Protein AF-A0A950E5L9-F1 (afdb_monomer_lite)

Secondary structure (DSSP, 8-state):
-----------------------TTT-HHHHHHTSTTSEEEHHHHHHHHHHHHHHHHTTTSSEEEHHHHHHHH-GGGHHHHHHH-SS-SSEEEHHHHHH-HHHHHHHTTTHHHH-SS-SSEEEHHHHHHHHHHHHHT--

Radius of gyration: 22.27 Å; chains: 1; bounding box: 43×76×47 Å

pLDDT: mean 79.48, std 17.27, range [36.0, 95.62]

Foldseek 3Di:
DDDDDDDDDPPPPPPPPVPVQDPCLAAVLSVLVPDPVQKAFLLRQLLSLLSSVQCQLCVNVQWHAVVSVCVPPNPPCVVVVVVLPPVVPRTHGSVSLSPDVVNSCVSSVCVCVLPVVPPRIHHNVSSVVVVVVVVVPPD

Sequence (139 aa):
MKQTIALVLFAVLTAGCATQSANPDTNLVARVEQSKDGRISKQEYTTWNVARMFKLYSGGKGYVTIEDWRRLEGPSRDALYRHLDVNHDGKVTLAEAEANPRVRALLGGNFNDIDTNHDGWIDRQEATAYLAKRQAYTP

Structure (mmCIF, N/CA/C/O backbone):
data_AF-A0A950E5L9-F1
#
_entry.id   AF-A0A950E5L9-F1
#
loop_
_atom_site.group_PDB
_atom_site.id
_atom_site.type_symbol
_atom_site.label_atom_id
_atom_site.label_alt_id
_atom_site.label_comp_id
_atom_site.label_asym_id
_atom_site.label_entity_id
_atom_site.label_seq_id
_atom_site.pdbx_PDB_ins_code
_atom_site.Cartn_x
_atom_site.Cartn_y
_atom_site.Cartn_z
_atom_site.occupancy
_atom_site.B_iso_or_equiv
_atom_site.auth_seq_id
_atom_site.auth_comp_id
_atom_site.auth_asym_id
_atom_site.auth_atom_id
_atom_site.pdbx_PDB_model_num
ATOM 1 N N . MET A 1 1 ? -24.883 64.632 22.263 1.00 36.00 1 MET A N 1
ATOM 2 C CA . MET A 1 1 ? -25.745 63.558 22.812 1.00 36.00 1 MET A CA 1
ATOM 3 C C . MET A 1 1 ? -25.149 62.245 22.313 1.00 36.00 1 MET A C 1
ATOM 5 O O . MET A 1 1 ? -25.004 62.124 21.110 1.00 36.00 1 MET A O 1
ATOM 9 N N . LYS A 1 2 ? -24.414 61.508 23.168 1.00 37.47 2 LYS A N 1
ATOM 10 C CA . LYS A 1 2 ? -24.794 60.175 23.709 1.00 37.47 2 LYS A CA 1
ATOM 11 C C . LYS A 1 2 ? -25.180 59.213 22.559 1.00 37.47 2 LYS A C 1
ATOM 13 O O . LYS A 1 2 ? -26.124 59.522 21.854 1.00 37.47 2 LYS A O 1
ATOM 18 N N . GLN A 1 3 ? -24.512 58.080 22.318 1.00 41.38 3 GLN A N 1
ATOM 19 C CA . GLN A 1 3 ? -24.404 56.951 23.250 1.00 41.38 3 GLN A CA 1
ATOM 20 C C . GLN A 1 3 ? -23.191 56.026 23.000 1.00 41.38 3 GLN A C 1
ATOM 22 O O . GLN A 1 3 ? -22.788 55.767 21.872 1.00 41.38 3 GLN A O 1
ATOM 27 N N . THR A 1 4 ? -22.674 55.505 24.109 1.00 42.91 4 THR A N 1
ATOM 28 C CA . THR A 1 4 ? -21.806 54.333 24.305 1.00 42.91 4 THR A CA 1
ATOM 29 C C . THR A 1 4 ? -22.575 53.008 24.169 1.00 42.91 4 THR A C 1
ATOM 31 O O . THR A 1 4 ? -23.631 52.891 24.784 1.00 42.91 4 THR A O 1
ATOM 34 N N . ILE A 1 5 ? -22.007 51.996 23.492 1.00 48.22 5 ILE A N 1
ATOM 35 C CA . ILE A 1 5 ? -22.340 50.548 23.582 1.00 48.22 5 ILE A CA 1
ATOM 36 C C . ILE A 1 5 ? -21.002 49.803 23.337 1.00 48.22 5 ILE A C 1
ATOM 38 O O . ILE A 1 5 ? -20.408 49.998 22.284 1.00 48.22 5 ILE A O 1
ATOM 42 N N . ALA A 1 6 ? -20.287 49.219 24.308 1.00 37.81 6 ALA A N 1
ATOM 43 C CA . ALA A 1 6 ? -20.524 48.031 25.149 1.00 37.81 6 ALA A CA 1
ATOM 44 C C . ALA A 1 6 ? -20.455 46.672 24.402 1.00 37.81 6 ALA A C 1
ATOM 46 O O . ALA A 1 6 ? -21.377 46.314 23.686 1.00 37.81 6 ALA A O 1
ATOM 47 N N . LEU A 1 7 ? -19.347 45.945 24.646 1.00 39.94 7 LEU A N 1
ATOM 48 C CA . LEU A 1 7 ? -19.159 44.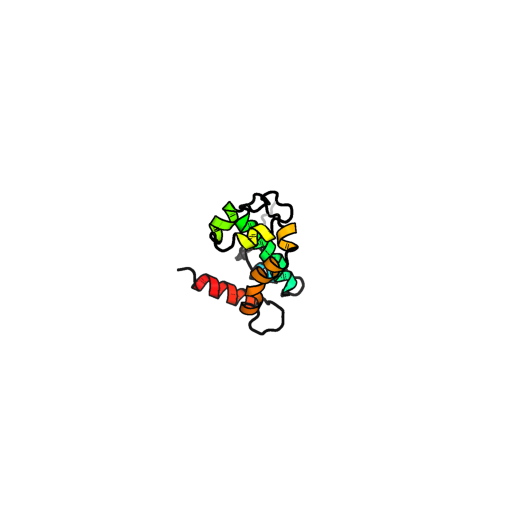479 24.717 1.00 39.94 7 LEU A CA 1
ATOM 49 C C . LEU A 1 7 ? -19.922 43.558 23.745 1.00 39.94 7 LEU A C 1
ATOM 51 O O . LEU A 1 7 ? -21.119 43.388 23.909 1.00 39.94 7 LEU A O 1
ATOM 55 N N . VAL A 1 8 ? -19.179 42.756 22.963 1.00 41.44 8 VAL A N 1
ATOM 56 C CA . VAL A 1 8 ? -19.194 41.279 23.100 1.00 41.44 8 VAL A CA 1
ATOM 57 C C . VAL A 1 8 ? -17.798 40.728 22.775 1.00 41.44 8 VAL A C 1
ATOM 59 O O . VAL A 1 8 ? -17.341 40.759 21.635 1.00 41.44 8 VAL A O 1
ATOM 62 N N . LEU A 1 9 ? -17.125 40.204 23.801 1.00 41.50 9 LEU A N 1
ATOM 63 C CA . LEU A 1 9 ? -16.044 39.229 23.669 1.00 41.50 9 LEU A CA 1
ATOM 64 C C . LEU A 1 9 ? -16.612 37.981 22.987 1.00 41.50 9 LEU A C 1
ATOM 66 O O . LEU A 1 9 ? -17.361 37.234 23.614 1.00 41.50 9 LEU A O 1
ATOM 70 N N . PHE A 1 10 ? -16.250 37.721 21.732 1.00 42.84 10 PHE A N 1
ATOM 71 C CA . PHE A 1 10 ? -16.488 36.407 21.139 1.00 42.84 10 PHE A CA 1
ATOM 72 C C . PHE A 1 10 ? -15.309 35.495 21.489 1.00 42.84 10 PHE A C 1
ATOM 74 O O . PHE A 1 10 ? -14.408 35.246 20.692 1.00 42.84 10 PHE A O 1
ATOM 81 N N . ALA A 1 11 ? -15.298 35.035 22.740 1.00 50.97 11 ALA A N 1
ATOM 82 C CA . ALA A 1 11 ? -14.509 33.883 23.138 1.00 50.97 11 ALA A CA 1
ATOM 83 C C . ALA A 1 11 ? -15.211 32.628 22.607 1.00 50.97 11 ALA A C 1
ATOM 85 O O . ALA A 1 11 ? -16.006 32.006 23.306 1.00 50.97 11 ALA A O 1
ATOM 86 N N . VAL A 1 12 ? -14.919 32.250 21.363 1.00 49.00 12 VAL A N 1
ATOM 87 C CA . VAL A 1 12 ? -15.134 30.869 20.924 1.00 49.00 12 VAL A CA 1
ATOM 88 C C . VAL A 1 12 ? -13.809 30.143 21.063 1.00 49.00 12 VAL A C 1
ATOM 90 O O . VAL A 1 12 ? -12.993 30.068 20.149 1.00 49.00 12 VAL A O 1
ATOM 93 N N . LEU A 1 13 ? -13.610 29.608 22.270 1.00 51.44 13 LEU A N 1
ATOM 94 C CA . LEU A 1 13 ? -12.819 28.404 22.473 1.00 51.44 13 LEU A CA 1
ATOM 95 C C . LEU A 1 13 ? -13.520 27.264 21.728 1.00 51.44 13 LEU A C 1
ATOM 97 O O . LEU A 1 13 ? -14.254 26.474 22.310 1.00 51.44 13 LEU A O 1
ATOM 101 N N . THR A 1 14 ? -13.271 27.144 20.432 1.00 51.25 14 THR A N 1
ATOM 102 C CA . THR A 1 14 ? -13.161 25.804 19.877 1.00 51.25 14 THR A CA 1
ATOM 103 C C . THR A 1 14 ? -11.692 25.469 19.957 1.00 51.25 14 THR A C 1
ATOM 105 O O . THR A 1 14 ? -10.900 25.875 19.106 1.00 51.25 14 THR A O 1
ATOM 108 N N . ALA A 1 15 ? -11.333 24.707 20.991 1.00 49.69 15 ALA A N 1
ATOM 109 C CA . ALA A 1 15 ? -10.287 23.714 20.850 1.00 49.69 15 ALA A CA 1
ATOM 110 C C . ALA A 1 15 ? -10.729 22.783 19.712 1.00 49.69 15 ALA A C 1
ATOM 112 O O . ALA A 1 15 ? -11.260 21.697 19.926 1.00 49.69 15 ALA A O 1
ATOM 113 N N . GLY A 1 16 ? -10.559 23.252 18.476 1.00 40.34 16 GLY A N 1
ATOM 114 C CA . GLY A 1 16 ? -10.366 22.366 17.364 1.00 40.34 16 GLY A CA 1
ATOM 115 C C . GLY A 1 16 ? -9.089 21.635 17.719 1.00 40.34 16 GLY A C 1
ATOM 116 O O . GLY A 1 16 ? -7.996 22.119 17.440 1.00 40.34 16 GLY A O 1
ATOM 117 N N . CYS A 1 17 ? -9.221 20.464 18.343 1.00 37.38 17 CYS A N 1
ATOM 118 C CA . CYS A 1 17 ? -8.398 19.364 17.891 1.00 37.38 17 CYS A CA 1
ATOM 119 C C . CYS A 1 17 ? -8.621 19.352 16.384 1.00 37.38 17 CYS A C 1
ATOM 121 O O . CYS A 1 17 ? -9.616 18.822 15.897 1.00 37.38 17 CYS A O 1
ATOM 123 N N . ALA A 1 18 ? -7.755 20.057 15.656 1.00 44.50 18 ALA A N 1
ATOM 124 C CA . ALA A 1 18 ? -7.506 19.747 14.280 1.00 44.50 18 ALA A CA 1
ATOM 125 C C . ALA A 1 18 ? -7.073 18.290 14.361 1.00 44.50 18 ALA A C 1
ATOM 127 O O . ALA A 1 18 ? -5.929 17.996 14.707 1.00 44.50 18 ALA A O 1
ATOM 128 N N . THR A 1 19 ? -8.036 17.382 14.187 1.00 49.22 19 THR A N 1
ATOM 129 C CA . THR A 1 19 ? -7.794 16.022 13.744 1.00 49.22 19 THR A CA 1
ATOM 130 C C . THR A 1 19 ? -6.905 16.229 12.550 1.00 49.22 19 THR A C 1
ATOM 132 O O . THR A 1 19 ? -7.352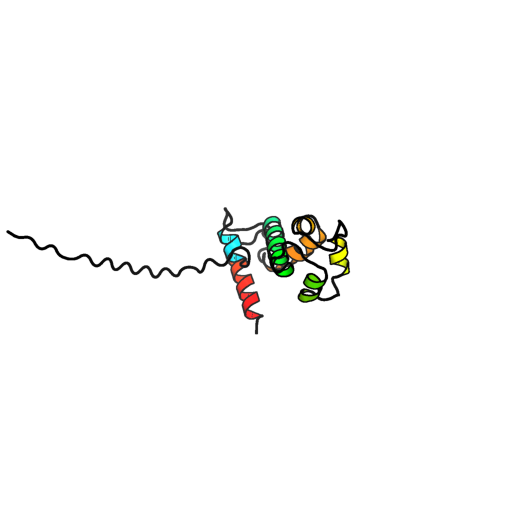 16.683 11.496 1.00 49.22 19 THR A O 1
ATOM 135 N N . GLN A 1 20 ? -5.608 16.094 12.808 1.00 43.59 20 GLN A N 1
ATOM 136 C CA . GLN A 1 20 ? -4.562 16.273 11.838 1.00 43.59 20 GLN A CA 1
ATOM 137 C C . GLN A 1 20 ? -4.997 15.382 10.697 1.00 43.59 20 GLN A C 1
ATOM 139 O O . GLN A 1 20 ? -5.103 14.175 10.903 1.00 43.59 20 GLN A O 1
ATOM 144 N N . SER A 1 21 ? -5.419 15.997 9.588 1.00 43.41 21 SER A N 1
ATOM 145 C CA . SER A 1 21 ? -5.958 15.281 8.442 1.00 43.41 21 SER A CA 1
ATOM 146 C C . SER A 1 21 ? -4.838 14.369 7.986 1.00 43.41 21 SER A C 1
ATOM 148 O O . SER A 1 21 ? -3.882 14.800 7.338 1.00 43.41 21 SER A O 1
ATOM 150 N N . ALA A 1 22 ? -4.858 13.141 8.494 1.00 58.59 22 ALA A N 1
ATOM 151 C CA . ALA A 1 22 ? -3.834 12.179 8.205 1.00 58.59 22 ALA A CA 1
ATOM 152 C C . ALA A 1 22 ? -3.996 11.921 6.720 1.00 58.59 22 ALA A C 1
ATOM 154 O O . ALA A 1 22 ? -5.102 11.634 6.265 1.00 58.59 22 ALA A O 1
ATOM 155 N N . ASN A 1 23 ? -2.921 12.124 5.960 1.00 65.38 23 ASN A N 1
ATOM 156 C CA . ASN A 1 23 ? -2.996 12.008 4.516 1.00 65.38 23 ASN A CA 1
ATOM 157 C C . ASN A 1 23 ? -3.612 10.633 4.184 1.00 65.38 23 ASN A C 1
ATOM 159 O O . ASN A 1 23 ? -3.040 9.612 4.586 1.00 65.38 23 ASN A O 1
ATOM 163 N N . PRO A 1 24 ? -4.775 10.578 3.507 1.00 61.88 24 PRO A N 1
ATOM 164 C CA . PRO A 1 24 ? -5.427 9.311 3.185 1.00 61.88 24 PRO A CA 1
ATOM 165 C C . PRO A 1 24 ? -4.529 8.417 2.333 1.00 61.88 24 PRO A C 1
ATOM 167 O O . PRO A 1 24 ? -4.688 7.202 2.353 1.00 61.88 24 PRO A O 1
ATOM 170 N N . ASP A 1 25 ? -3.540 8.989 1.640 1.00 67.94 25 ASP A N 1
ATOM 171 C CA . ASP A 1 25 ? -2.529 8.242 0.895 1.00 67.94 25 ASP A CA 1
ATOM 172 C C . ASP A 1 25 ? -1.626 7.399 1.802 1.00 67.94 25 ASP A C 1
ATOM 174 O O . ASP A 1 25 ? -0.980 6.473 1.322 1.00 67.94 25 ASP A O 1
ATOM 178 N N . THR A 1 26 ? -1.516 7.715 3.096 1.00 71.31 26 THR A N 1
ATOM 179 C CA . THR A 1 26 ? -0.582 7.045 4.013 1.00 71.31 26 THR A CA 1
ATOM 180 C C . THR A 1 26 ? -1.260 6.373 5.201 1.00 71.31 26 THR A C 1
ATOM 182 O O . THR A 1 26 ? -0.676 5.430 5.745 1.00 71.31 26 THR A O 1
ATOM 185 N N . ASN A 1 27 ? -2.473 6.798 5.570 1.00 85.56 27 ASN A N 1
ATOM 186 C CA . ASN A 1 27 ? -3.193 6.347 6.758 1.00 85.56 27 ASN A CA 1
ATOM 187 C C . ASN A 1 27 ? -4.483 5.581 6.399 1.00 85.56 27 ASN A C 1
ATOM 189 O O . ASN A 1 27 ? -5.399 6.125 5.786 1.00 85.56 27 ASN A O 1
ATOM 193 N N . LEU A 1 28 ? -4.560 4.319 6.839 1.00 88.62 28 LEU A N 1
ATOM 194 C CA . LEU A 1 28 ? -5.699 3.432 6.587 1.00 88.62 28 LEU A CA 1
ATOM 195 C C . LEU A 1 28 ? -6.999 3.915 7.250 1.00 88.62 28 LEU A C 1
ATOM 197 O O . LEU A 1 28 ? -8.055 3.830 6.636 1.00 88.62 28 LEU A O 1
ATOM 201 N N . VAL A 1 29 ? -6.931 4.468 8.465 1.00 91.06 29 VAL A N 1
ATOM 202 C CA . VAL A 1 29 ? -8.107 5.024 9.156 1.00 91.06 29 VAL A CA 1
ATOM 203 C C . VAL A 1 29 ? -8.663 6.209 8.377 1.00 91.06 29 VAL A C 1
ATOM 205 O O . VAL A 1 29 ? -9.859 6.255 8.116 1.00 91.06 29 VAL A O 1
ATOM 208 N N . ALA A 1 30 ? -7.799 7.116 7.915 1.00 90.75 30 ALA A N 1
ATOM 209 C CA . ALA A 1 30 ? -8.230 8.239 7.083 1.00 90.75 30 ALA A CA 1
ATOM 210 C C . ALA A 1 30 ? -8.855 7.770 5.759 1.00 90.75 30 ALA A C 1
ATOM 212 O O . ALA A 1 30 ? -9.813 8.371 5.275 1.00 90.75 30 ALA A O 1
ATOM 213 N N . ARG A 1 31 ? -8.348 6.675 5.177 1.00 90.25 31 ARG A N 1
ATOM 214 C CA . ARG A 1 31 ? -8.933 6.079 3.973 1.00 90.25 31 ARG A CA 1
ATOM 215 C C . ARG A 1 31 ? -10.341 5.532 4.223 1.00 90.25 31 ARG A C 1
ATOM 217 O O . ARG A 1 31 ? -11.211 5.737 3.381 1.00 90.25 31 ARG A O 1
ATOM 224 N N . VAL A 1 32 ? -10.557 4.871 5.358 1.00 92.25 32 VAL A N 1
ATOM 225 C CA . VAL A 1 32 ? -11.876 4.378 5.779 1.00 92.25 32 VAL A CA 1
ATOM 226 C C . VAL A 1 32 ? -12.839 5.537 6.052 1.00 92.25 32 VAL A C 1
ATOM 228 O O . VAL A 1 32 ? -13.969 5.510 5.586 1.00 92.25 32 VAL A O 1
ATOM 231 N N . GLU A 1 33 ? -12.390 6.597 6.727 1.00 90.44 33 GLU A N 1
ATOM 232 C CA . GLU A 1 33 ? -13.221 7.780 7.018 1.00 90.44 33 GLU A CA 1
ATOM 233 C C . GLU A 1 33 ? -13.640 8.558 5.758 1.00 90.44 33 GLU A C 1
ATOM 235 O O . GLU A 1 33 ? -14.652 9.255 5.767 1.00 90.44 33 GLU A O 1
ATOM 240 N N . GLN A 1 34 ? -12.884 8.438 4.666 1.00 90.00 34 GLN A N 1
ATOM 241 C CA . GLN A 1 34 ? -13.236 9.020 3.367 1.00 90.00 34 GLN A CA 1
ATOM 242 C C . GLN A 1 34 ? -14.120 8.122 2.506 1.00 90.00 34 GLN A C 1
ATOM 244 O O . GLN A 1 34 ? -14.630 8.580 1.476 1.00 90.00 34 GLN A O 1
ATOM 249 N N . SER A 1 35 ? -14.267 6.846 2.861 1.00 90.56 35 SER A N 1
ATOM 250 C CA . SER A 1 35 ? -15.171 5.975 2.130 1.00 90.56 35 SER A CA 1
ATOM 251 C C . SER A 1 35 ? -16.615 6.404 2.392 1.00 90.56 35 SER A C 1
ATOM 253 O O . SER A 1 35 ? -16.950 6.989 3.423 1.00 90.56 35 SER A O 1
ATOM 255 N N . LYS A 1 36 ? -17.495 6.157 1.421 1.00 87.94 36 LYS A N 1
ATOM 256 C CA . LYS A 1 36 ? -18.891 6.610 1.513 1.00 87.94 36 LYS A CA 1
ATOM 257 C C . LYS A 1 36 ? -19.667 5.900 2.622 1.00 87.94 36 LYS A C 1
ATOM 259 O O . LYS A 1 36 ? -20.670 6.428 3.090 1.00 87.94 36 LYS A O 1
ATOM 264 N N . ASP A 1 37 ? -19.230 4.706 2.994 1.00 88.31 37 ASP A N 1
ATOM 265 C CA . ASP A 1 37 ? -19.905 3.793 3.907 1.00 88.31 37 ASP A CA 1
ATOM 266 C C . ASP A 1 37 ? -19.107 3.521 5.192 1.00 88.31 37 ASP A C 1
ATOM 268 O O . ASP A 1 37 ? -19.522 2.695 6.001 1.00 88.31 37 ASP A O 1
ATOM 272 N N . GLY A 1 38 ? -17.989 4.223 5.410 1.00 91.75 38 GLY A N 1
ATOM 273 C CA . GLY A 1 38 ? -17.171 4.088 6.619 1.00 91.75 38 GLY A CA 1
ATOM 274 C C . GLY A 1 38 ? -16.442 2.746 6.739 1.00 91.75 38 GLY A C 1
ATOM 275 O O . GLY A 1 38 ? -16.021 2.375 7.834 1.00 91.75 38 GLY A O 1
ATOM 276 N N . ARG A 1 39 ? -16.306 2.021 5.626 1.00 94.62 39 ARG A N 1
ATOM 277 C CA . ARG A 1 39 ? -15.537 0.780 5.470 1.00 94.62 39 ARG A CA 1
ATOM 278 C C . ARG A 1 39 ? -14.940 0.696 4.067 1.00 94.62 39 ARG A C 1
ATOM 280 O O . ARG A 1 39 ? -15.341 1.439 3.178 1.00 94.62 39 ARG A O 1
ATOM 287 N N . ILE A 1 40 ? -13.969 -0.181 3.847 1.00 94.19 40 ILE A N 1
ATOM 288 C CA . ILE A 1 40 ? -13.406 -0.407 2.506 1.00 94.19 40 ILE A CA 1
ATOM 289 C C . ILE A 1 40 ? -13.333 -1.896 2.193 1.00 94.19 40 ILE A C 1
ATOM 291 O O . ILE A 1 40 ? -12.959 -2.699 3.043 1.00 94.19 40 ILE A O 1
ATOM 295 N N . SER A 1 41 ? -13.672 -2.270 0.962 1.00 94.38 41 SER A N 1
ATOM 296 C CA . SER A 1 41 ? -13.559 -3.657 0.501 1.00 94.38 41 SER A CA 1
ATOM 297 C C . SER A 1 41 ? -12.102 -4.063 0.270 1.00 94.38 41 SER A C 1
ATOM 299 O O . SER A 1 41 ? -11.216 -3.224 0.066 1.00 94.38 41 SER A O 1
ATOM 301 N N . LYS A 1 42 ? -11.851 -5.372 0.157 1.00 91.88 42 LYS A N 1
ATOM 302 C CA . LYS A 1 42 ? -10.544 -5.904 -0.266 1.00 91.88 42 LYS A CA 1
ATOM 303 C C . LYS A 1 42 ? -10.035 -5.304 -1.574 1.00 91.88 42 LYS A C 1
ATOM 305 O O . LYS A 1 42 ? -8.836 -5.046 -1.709 1.00 91.88 42 LYS A O 1
ATOM 310 N N . GLN A 1 43 ? -10.916 -5.084 -2.549 1.00 91.81 43 GLN A N 1
ATOM 311 C CA . GLN A 1 43 ? -10.526 -4.517 -3.839 1.00 91.81 43 GLN A CA 1
ATOM 312 C C . GLN A 1 43 ? -10.071 -3.064 -3.693 1.00 91.81 43 GLN A C 1
ATOM 314 O O . GLN A 1 43 ? -9.028 -2.700 -4.238 1.00 91.81 43 GLN A O 1
ATOM 319 N N . GLU A 1 44 ? -10.820 -2.263 -2.937 1.00 91.88 44 GLU A N 1
ATOM 320 C CA . GLU A 1 44 ? -10.487 -0.863 -2.676 1.00 91.88 44 GLU A CA 1
ATOM 321 C C . GLU A 1 44 ? -9.213 -0.732 -1.850 1.00 91.88 44 GLU A C 1
ATOM 323 O O . GLU A 1 44 ? -8.348 0.068 -2.208 1.00 91.88 44 GLU A O 1
ATOM 328 N N . TYR A 1 45 ? -9.062 -1.551 -0.804 1.00 92.62 45 TYR A N 1
ATOM 329 C CA . TYR A 1 45 ? -7.831 -1.635 -0.025 1.00 92.62 45 TYR A CA 1
ATOM 330 C C . TYR A 1 45 ? -6.640 -1.992 -0.913 1.00 92.62 45 TYR A C 1
ATOM 332 O O . TYR A 1 45 ? -5.614 -1.322 -0.854 1.00 92.62 45 TYR A O 1
ATOM 340 N N . THR A 1 46 ? -6.775 -3.011 -1.767 1.00 91.25 46 THR A N 1
ATOM 341 C CA . THR A 1 46 ? -5.682 -3.462 -2.639 1.00 91.25 46 THR A CA 1
ATOM 342 C C . THR A 1 46 ? -5.264 -2.359 -3.604 1.00 91.25 46 THR A C 1
ATOM 344 O O . THR A 1 46 ? -4.081 -2.050 -3.693 1.00 91.25 46 THR A O 1
ATOM 347 N N . THR A 1 47 ? -6.216 -1.734 -4.303 1.00 91.06 47 THR A N 1
ATOM 348 C CA . THR A 1 47 ? -5.916 -0.640 -5.240 1.00 91.06 47 THR A CA 1
ATOM 349 C C . THR A 1 47 ? -5.271 0.545 -4.517 1.00 91.06 47 THR A C 1
ATOM 351 O O . THR A 1 47 ? -4.241 1.055 -4.954 1.00 91.06 47 THR A O 1
ATOM 354 N N . TRP A 1 48 ? -5.811 0.935 -3.360 1.00 90.38 48 TRP A N 1
ATOM 355 C CA . TRP A 1 48 ? -5.228 1.992 -2.537 1.00 90.38 48 TRP A CA 1
ATOM 356 C C . TRP A 1 48 ? -3.808 1.650 -2.063 1.00 90.38 48 TRP A C 1
ATOM 358 O O . TRP A 1 48 ? -2.909 2.484 -2.170 1.00 90.38 48 TRP A O 1
ATOM 368 N N . ASN A 1 49 ? -3.576 0.427 -1.578 1.00 89.94 49 ASN A N 1
ATOM 369 C CA . ASN A 1 49 ? -2.272 0.020 -1.065 1.00 89.94 49 ASN A CA 1
ATOM 370 C C . ASN A 1 49 ? -1.234 -0.089 -2.192 1.00 89.94 49 ASN A C 1
ATOM 372 O O . ASN A 1 49 ? -0.085 0.296 -1.990 1.00 89.94 49 ASN A O 1
ATOM 376 N N . VAL A 1 50 ? -1.631 -0.527 -3.394 1.00 88.75 50 VAL A N 1
ATOM 377 C CA . VAL A 1 50 ? -0.776 -0.488 -4.594 1.00 88.75 50 VAL A CA 1
ATOM 378 C C . VAL A 1 50 ? -0.327 0.942 -4.886 1.00 88.75 50 VAL A C 1
ATOM 380 O O . VAL A 1 50 ? 0.876 1.190 -4.954 1.00 88.75 50 VAL A O 1
ATOM 383 N N . ALA A 1 51 ? -1.256 1.898 -4.967 1.00 89.56 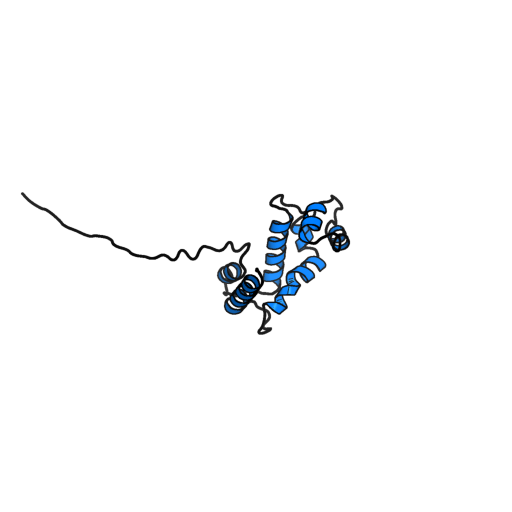51 ALA A N 1
ATOM 384 C CA . ALA A 1 51 ? -0.925 3.301 -5.221 1.00 89.56 51 ALA A CA 1
ATOM 385 C C . ALA A 1 51 ? -0.039 3.914 -4.120 1.00 89.56 51 ALA A C 1
ATOM 387 O O . ALA A 1 51 ? 0.957 4.586 -4.406 1.00 89.56 51 ALA A O 1
ATOM 388 N N . ARG A 1 52 ? -0.357 3.635 -2.850 1.00 88.38 52 ARG A N 1
ATOM 389 C CA . ARG A 1 52 ? 0.419 4.074 -1.682 1.00 88.38 52 ARG A CA 1
ATOM 390 C C . ARG A 1 52 ? 1.857 3.555 -1.724 1.00 88.38 52 ARG A C 1
ATOM 392 O O . ARG A 1 52 ? 2.797 4.335 -1.559 1.00 88.38 52 ARG A O 1
ATOM 399 N N . MET A 1 53 ? 2.039 2.255 -1.951 1.00 86.12 53 MET A N 1
ATOM 400 C CA . MET A 1 53 ? 3.364 1.632 -2.026 1.00 86.12 53 MET A CA 1
ATOM 401 C C . MET A 1 53 ? 4.141 2.108 -3.253 1.00 86.12 53 MET A C 1
ATOM 403 O O . MET A 1 53 ? 5.327 2.411 -3.154 1.00 86.12 53 MET A O 1
ATOM 407 N N . PHE A 1 54 ? 3.466 2.276 -4.390 1.00 87.69 54 PHE A N 1
ATOM 408 C CA . PHE A 1 54 ? 4.070 2.830 -5.596 1.00 87.69 54 PHE A CA 1
ATOM 409 C C . PHE A 1 54 ? 4.616 4.246 -5.377 1.00 87.69 54 PHE A C 1
ATOM 411 O O . PHE A 1 54 ? 5.730 4.567 -5.793 1.00 87.69 54 PHE A O 1
ATOM 418 N N . LYS A 1 55 ? 3.863 5.104 -4.683 1.00 87.12 55 LYS A N 1
ATOM 419 C CA . LYS A 1 55 ? 4.306 6.463 -4.340 1.00 87.12 55 LYS A CA 1
ATOM 420 C C . LYS A 1 55 ? 5.549 6.449 -3.445 1.00 87.12 55 LYS A C 1
ATOM 422 O O . LYS A 1 55 ? 6.454 7.253 -3.656 1.00 87.12 55 LYS A O 1
ATOM 427 N N . LEU A 1 56 ? 5.613 5.514 -2.492 1.00 84.88 56 LEU A N 1
ATOM 428 C CA . LEU A 1 56 ? 6.793 5.295 -1.649 1.00 84.88 56 LEU A CA 1
ATOM 429 C C . LEU A 1 56 ? 8.008 4.850 -2.471 1.00 84.88 56 LEU A C 1
ATOM 431 O O . LEU A 1 56 ? 9.094 5.397 -2.292 1.00 84.88 56 LEU A O 1
ATOM 435 N N . TYR A 1 57 ? 7.826 3.889 -3.379 1.00 86.44 57 TYR A N 1
ATOM 436 C CA . TYR A 1 57 ? 8.920 3.316 -4.166 1.00 86.44 57 TYR A CA 1
ATOM 437 C C . TYR A 1 57 ? 9.425 4.286 -5.233 1.00 86.44 57 TYR A C 1
ATOM 439 O O . TYR A 1 57 ? 10.625 4.469 -5.383 1.00 86.44 57 TYR A O 1
ATOM 447 N N . SER A 1 58 ? 8.523 4.976 -5.929 1.00 88.62 58 SER A N 1
ATOM 448 C CA . SER A 1 58 ? 8.888 5.913 -6.998 1.00 88.62 58 SER A CA 1
ATOM 449 C C . SER A 1 58 ? 9.569 7.180 -6.484 1.00 88.62 58 SER A C 1
ATOM 451 O O . SER A 1 58 ? 10.052 7.977 -7.285 1.00 88.62 58 SER A O 1
ATOM 453 N N . GLY A 1 59 ? 9.561 7.435 -5.169 1.00 83.62 59 GLY A N 1
ATOM 454 C CA . GLY A 1 59 ? 10.124 8.654 -4.585 1.00 83.62 59 GLY A CA 1
ATOM 455 C C . GLY A 1 59 ? 9.536 9.944 -5.174 1.00 83.62 59 GLY A C 1
ATOM 456 O O . GLY A 1 59 ? 10.211 10.968 -5.187 1.00 83.62 59 GLY A O 1
ATOM 457 N N . GLY A 1 60 ? 8.313 9.889 -5.717 1.00 83.69 60 GLY A N 1
ATOM 458 C CA . GLY A 1 60 ? 7.650 11.019 -6.380 1.00 83.69 60 GLY A CA 1
ATOM 459 C C . GLY A 1 60 ? 7.964 11.201 -7.872 1.00 83.69 60 GLY A C 1
ATOM 460 O O . GLY A 1 60 ? 7.433 12.123 -8.481 1.00 83.69 60 GLY A O 1
ATOM 461 N N . LYS A 1 61 ? 8.769 10.325 -8.490 1.00 87.75 61 LYS A N 1
ATOM 462 C CA . LYS A 1 61 ? 9.151 10.410 -9.917 1.00 87.75 61 LYS A CA 1
ATOM 463 C C . LYS A 1 61 ? 8.042 9.967 -10.882 1.00 87.75 61 LYS A C 1
ATOM 465 O O . LYS A 1 61 ? 8.141 10.210 -12.080 1.00 87.75 61 LYS A O 1
ATOM 470 N N . GLY A 1 62 ? 7.010 9.289 -10.375 1.00 87.50 62 GLY A N 1
ATOM 471 C CA . GLY A 1 62 ? 5.912 8.733 -11.177 1.00 87.50 62 GLY A CA 1
ATOM 472 C C . GLY A 1 62 ? 6.205 7.365 -11.806 1.00 87.50 62 GLY A C 1
ATOM 473 O O . GLY A 1 62 ? 5.319 6.783 -12.422 1.00 87.50 62 GLY A O 1
ATOM 474 N N . TYR A 1 63 ? 7.412 6.835 -11.614 1.00 90.69 63 TYR A N 1
ATOM 475 C CA . TYR A 1 63 ? 7.822 5.487 -12.000 1.00 90.69 63 TYR A CA 1
ATOM 476 C C . TYR A 1 63 ? 8.793 4.904 -10.972 1.00 90.69 63 TYR A C 1
ATOM 478 O O . TYR A 1 63 ? 9.478 5.647 -10.267 1.00 90.69 63 TYR A O 1
ATOM 486 N N . VAL A 1 64 ? 8.838 3.577 -10.893 1.00 89.88 64 VAL A N 1
ATOM 487 C CA . VAL A 1 64 ? 9.733 2.814 -10.018 1.00 89.88 64 VAL A CA 1
ATOM 488 C C . VAL A 1 64 ? 10.799 2.160 -10.883 1.00 89.88 64 VAL A C 1
ATOM 490 O O . VAL A 1 64 ? 10.461 1.406 -11.791 1.00 89.88 64 VAL A O 1
ATOM 493 N N . THR A 1 65 ? 12.073 2.439 -10.608 1.00 92.06 65 THR A N 1
ATOM 494 C CA . THR A 1 65 ? 13.186 1.722 -11.247 1.00 92.06 65 THR A CA 1
ATOM 495 C C . THR A 1 65 ? 13.565 0.474 -10.448 1.00 92.06 65 THR A C 1
ATOM 497 O O . THR A 1 65 ? 13.193 0.315 -9.282 1.00 92.06 65 THR A O 1
ATOM 500 N N . ILE A 1 66 ? 14.370 -0.412 -11.039 1.00 88.56 66 ILE A N 1
ATOM 501 C CA . ILE A 1 66 ? 14.892 -1.581 -10.318 1.00 88.56 66 ILE A CA 1
ATOM 502 C C . ILE A 1 66 ? 15.765 -1.178 -9.118 1.00 88.56 66 ILE A C 1
ATOM 504 O O . ILE A 1 66 ? 15.833 -1.898 -8.126 1.00 88.56 66 ILE A O 1
ATOM 508 N N . GLU A 1 67 ? 16.417 -0.017 -9.175 1.00 88.69 67 GLU A N 1
ATOM 509 C CA . GLU A 1 67 ? 17.210 0.516 -8.063 1.00 88.69 67 GLU A CA 1
ATOM 510 C C . GLU A 1 67 ? 16.319 0.977 -6.908 1.00 88.69 67 GLU A C 1
ATOM 512 O O . GLU A 1 67 ? 16.586 0.628 -5.757 1.00 88.69 67 GLU A O 1
ATOM 517 N N . ASP A 1 68 ? 15.227 1.690 -7.212 1.00 88.38 68 ASP A N 1
ATOM 518 C CA . ASP A 1 68 ? 14.219 2.078 -6.219 1.00 88.38 68 ASP A CA 1
ATOM 519 C C . ASP A 1 68 ? 13.634 0.845 -5.519 1.00 88.38 68 ASP A C 1
ATOM 521 O O . ASP A 1 68 ? 13.486 0.809 -4.295 1.00 88.38 68 ASP A O 1
ATOM 525 N N . TRP A 1 69 ? 13.354 -0.192 -6.309 1.00 85.19 69 TRP A N 1
ATOM 526 C CA . TRP A 1 69 ? 12.833 -1.465 -5.834 1.00 85.19 69 TRP A CA 1
ATOM 527 C C . TRP A 1 69 ? 13.819 -2.179 -4.899 1.00 85.19 69 TRP A C 1
ATOM 529 O O . TRP A 1 69 ? 13.472 -2.550 -3.775 1.00 85.19 69 TRP A O 1
ATOM 539 N N . ARG A 1 70 ? 15.080 -2.317 -5.327 1.00 86.62 70 ARG A N 1
ATOM 540 C CA . ARG A 1 70 ? 16.150 -2.946 -4.535 1.00 86.62 70 ARG A CA 1
ATOM 541 C C . ARG A 1 70 ? 16.456 -2.186 -3.249 1.00 86.62 70 ARG A C 1
ATOM 543 O O . ARG A 1 70 ? 16.804 -2.819 -2.257 1.00 86.62 70 ARG A O 1
ATOM 550 N N . ARG A 1 71 ? 16.313 -0.857 -3.242 1.00 84.38 71 ARG A N 1
ATOM 551 C CA . ARG A 1 71 ? 16.526 -0.028 -2.047 1.00 84.38 71 ARG A CA 1
ATOM 552 C C . ARG A 1 71 ? 15.550 -0.360 -0.917 1.00 84.38 71 ARG A C 1
ATOM 554 O O . ARG A 1 71 ? 15.923 -0.220 0.243 1.00 84.38 71 ARG A O 1
ATOM 561 N N . LEU A 1 72 ? 14.319 -0.754 -1.244 1.00 78.19 72 LEU A N 1
ATOM 562 C CA . LEU A 1 72 ? 13.259 -0.955 -0.251 1.00 78.19 72 LEU A CA 1
ATOM 563 C C . LEU A 1 72 ? 13.009 -2.428 0.070 1.00 78.19 72 LEU A C 1
ATOM 565 O O . LEU A 1 72 ? 12.776 -2.756 1.228 1.00 78.19 72 LEU A O 1
ATOM 569 N N . GLU A 1 73 ? 13.104 -3.312 -0.922 1.00 75.06 73 GLU A N 1
ATOM 570 C CA . GLU A 1 73 ? 12.802 -4.739 -0.749 1.00 75.06 73 GLU A CA 1
ATOM 571 C C . GLU A 1 73 ? 14.035 -5.656 -0.844 1.00 75.06 73 GLU A C 1
ATOM 573 O O . GLU A 1 73 ? 13.953 -6.847 -0.536 1.00 75.06 73 GLU A O 1
ATOM 578 N N . GLY A 1 74 ? 15.183 -5.135 -1.286 1.00 75.56 74 GLY A N 1
ATOM 579 C CA . GLY A 1 74 ? 16.374 -5.933 -1.574 1.00 75.56 74 GLY A CA 1
ATOM 580 C C . GLY A 1 74 ? 16.303 -6.717 -2.901 1.00 75.56 74 GLY A C 1
ATOM 581 O O . GLY A 1 74 ? 15.303 -6.680 -3.620 1.00 75.56 74 GLY A O 1
ATOM 582 N N . PRO A 1 75 ? 17.378 -7.447 -3.261 1.00 74.12 75 PRO A N 1
ATOM 583 C CA . PRO A 1 75 ? 17.511 -8.111 -4.567 1.00 74.12 75 PRO A CA 1
ATOM 584 C C . PRO A 1 75 ? 16.617 -9.351 -4.745 1.00 74.12 75 PRO A C 1
ATOM 586 O O . PRO A 1 75 ? 16.430 -9.831 -5.863 1.00 74.12 75 PRO A O 1
ATOM 589 N N . SER A 1 76 ? 16.036 -9.884 -3.665 1.00 72.00 76 SER A N 1
ATOM 590 C CA . SER A 1 76 ? 15.214 -11.107 -3.681 1.00 72.00 76 SER A CA 1
ATOM 591 C C . SER A 1 76 ? 13.941 -10.981 -4.528 1.00 72.00 76 SER A C 1
ATOM 593 O O . SER A 1 76 ? 13.354 -11.988 -4.924 1.00 72.00 76 SER A O 1
ATOM 595 N N . ARG A 1 77 ? 13.525 -9.752 -4.848 1.00 76.38 77 ARG A N 1
ATOM 596 C CA . ARG A 1 77 ? 12.307 -9.459 -5.612 1.00 76.38 77 ARG A CA 1
ATOM 597 C C . ARG A 1 77 ? 12.568 -8.963 -7.036 1.00 76.38 77 ARG A C 1
ATOM 599 O O . ARG A 1 77 ? 11.618 -8.579 -7.714 1.00 76.38 77 ARG A O 1
ATOM 606 N N . ASP A 1 78 ? 13.804 -9.029 -7.530 1.00 84.38 78 ASP A N 1
ATOM 607 C CA . ASP A 1 78 ? 14.158 -8.625 -8.902 1.00 84.38 78 ASP A CA 1
ATOM 608 C C . ASP A 1 78 ? 13.358 -9.384 -9.976 1.00 84.38 78 ASP A C 1
ATOM 610 O O . ASP A 1 78 ? 13.005 -8.834 -11.019 1.00 84.38 78 ASP A O 1
ATOM 614 N N . ALA A 1 79 ? 13.058 -10.665 -9.733 1.00 83.25 79 ALA A N 1
ATOM 615 C CA . ALA A 1 79 ? 12.239 -11.460 -10.647 1.00 83.25 79 ALA A CA 1
ATOM 616 C C . ALA A 1 79 ? 10.811 -10.911 -10.749 1.00 83.25 79 ALA A C 1
ATOM 618 O O . ALA A 1 79 ? 10.248 -10.866 -11.840 1.00 83.25 79 ALA A O 1
ATOM 619 N N . LEU A 1 80 ? 10.240 -10.454 -9.630 1.00 82.81 80 LEU A N 1
ATOM 620 C CA . LEU A 1 80 ? 8.929 -9.816 -9.625 1.00 82.81 80 LEU A CA 1
ATOM 621 C C . LEU A 1 80 ? 8.969 -8.482 -10.372 1.00 82.81 80 LEU A C 1
ATOM 623 O O . LEU A 1 80 ? 8.073 -8.235 -11.170 1.00 82.81 80 LEU A O 1
ATOM 627 N N . TYR A 1 81 ? 10.018 -7.678 -10.176 1.00 85.56 81 TYR A N 1
ATOM 628 C CA . TYR A 1 81 ? 10.208 -6.424 -10.909 1.00 85.56 81 TYR A CA 1
ATOM 629 C C . TYR A 1 81 ? 10.180 -6.639 -12.428 1.00 85.56 81 TYR A C 1
ATOM 631 O O . TYR A 1 81 ? 9.415 -5.990 -13.133 1.00 85.56 81 TYR A O 1
ATOM 639 N N . ARG A 1 82 ? 10.936 -7.619 -12.939 1.00 84.81 82 ARG A N 1
ATOM 640 C CA . ARG A 1 82 ? 10.953 -7.932 -14.380 1.00 84.81 82 ARG A CA 1
ATOM 641 C C . ARG A 1 82 ? 9.606 -8.402 -14.929 1.00 84.81 82 ARG A C 1
ATOM 643 O O . ARG A 1 82 ? 9.360 -8.269 -16.117 1.00 84.81 82 ARG A O 1
ATOM 650 N N . HIS A 1 83 ? 8.751 -8.979 -14.088 1.00 83.88 83 HIS A N 1
ATOM 651 C CA . HIS A 1 83 ? 7.387 -9.338 -14.480 1.00 83.88 83 HIS A CA 1
ATOM 652 C C . HIS A 1 83 ? 6.417 -8.149 -14.456 1.00 83.88 83 HIS A C 1
ATOM 654 O O . HIS A 1 83 ? 5.306 -8.280 -14.968 1.00 83.88 83 HIS A O 1
ATOM 660 N N . LEU A 1 84 ? 6.792 -7.042 -13.815 1.00 84.75 84 LEU A N 1
ATOM 661 C CA . LEU A 1 84 ? 6.001 -5.814 -13.748 1.00 84.75 84 LEU A CA 1
ATOM 662 C C . LEU A 1 84 ? 6.339 -4.851 -14.877 1.00 84.75 84 LEU A C 1
ATOM 664 O O . LEU A 1 84 ? 5.439 -4.207 -15.400 1.00 84.75 84 LEU A O 1
ATOM 668 N N . ASP A 1 85 ? 7.613 -4.792 -15.249 1.00 87.31 85 ASP A N 1
ATOM 669 C CA . ASP A 1 85 ? 8.130 -4.038 -16.388 1.00 87.31 85 ASP A CA 1
ATOM 670 C C . ASP A 1 85 ? 7.791 -4.773 -17.699 1.00 87.31 85 ASP A C 1
ATOM 672 O O . ASP A 1 85 ? 8.628 -5.456 -18.293 1.00 87.31 85 ASP A O 1
ATOM 676 N N . VAL A 1 86 ? 6.508 -4.728 -18.080 1.00 85.31 86 VAL A N 1
ATOM 677 C CA . VAL A 1 86 ? 5.943 -5.478 -19.217 1.00 85.31 86 VAL A CA 1
ATOM 678 C C . VAL A 1 86 ? 6.430 -4.918 -20.549 1.00 85.31 86 VAL A C 1
ATOM 680 O O . VAL A 1 86 ? 6.633 -5.676 -21.498 1.00 85.31 86 VAL A O 1
ATOM 683 N N . ASN A 1 87 ? 6.599 -3.599 -20.633 1.00 87.31 87 ASN A N 1
ATOM 684 C CA . ASN A 1 87 ? 7.115 -2.938 -21.827 1.00 87.31 87 ASN A CA 1
ATOM 685 C C . ASN A 1 87 ? 8.656 -2.969 -21.906 1.00 87.31 87 ASN A C 1
ATOM 687 O O . ASN A 1 87 ? 9.208 -2.597 -22.943 1.00 87.31 87 ASN A O 1
ATOM 691 N N . HIS A 1 88 ? 9.328 -3.459 -20.858 1.00 88.38 88 HIS A N 1
ATOM 692 C CA . HIS A 1 88 ? 10.779 -3.604 -20.761 1.00 88.38 88 HIS A CA 1
ATOM 693 C C . HIS A 1 88 ? 11.541 -2.286 -20.948 1.00 88.38 88 HIS A C 1
ATOM 695 O O . HIS A 1 88 ? 12.654 -2.276 -21.483 1.00 88.38 88 HIS A O 1
ATOM 701 N N . ASP A 1 89 ? 10.955 -1.168 -20.515 1.00 90.31 89 ASP A N 1
ATOM 702 C CA . ASP A 1 89 ? 11.588 0.151 -20.594 1.00 90.31 89 ASP A CA 1
ATOM 703 C C . ASP A 1 89 ? 12.449 0.477 -19.356 1.00 90.31 89 ASP A C 1
ATOM 705 O O . ASP A 1 89 ? 13.087 1.537 -19.279 1.00 90.31 89 ASP A O 1
ATOM 709 N N . GLY A 1 90 ? 12.501 -0.453 -18.395 1.00 88.31 90 GLY A N 1
ATOM 710 C CA . GLY A 1 90 ? 13.248 -0.315 -17.155 1.00 88.31 90 GLY A CA 1
ATOM 711 C C . GLY A 1 90 ? 12.525 0.511 -16.093 1.00 88.31 90 GLY A C 1
ATOM 712 O O . GLY A 1 90 ? 13.155 0.852 -15.085 1.00 88.31 90 GLY A O 1
ATOM 713 N N . LYS A 1 91 ? 11.240 0.832 -16.281 1.00 92.00 91 LYS A N 1
ATOM 714 C CA . LYS A 1 91 ? 10.423 1.653 -15.385 1.00 92.00 91 LYS A CA 1
ATOM 715 C C . LYS A 1 91 ? 9.044 1.027 -15.208 1.00 92.00 91 LYS A C 1
ATOM 717 O O . LYS A 1 91 ? 8.258 0.929 -16.132 1.00 92.00 91 LYS A O 1
ATOM 722 N N . VAL A 1 92 ? 8.688 0.718 -13.968 1.00 90.50 92 VAL A N 1
ATOM 723 C CA . VAL A 1 92 ? 7.320 0.295 -13.650 1.00 90.50 92 VAL A CA 1
ATOM 724 C C . VAL A 1 92 ? 6.472 1.525 -13.347 1.00 90.50 92 VAL A C 1
ATOM 726 O O . VAL A 1 92 ? 6.811 2.322 -12.466 1.00 90.50 92 VAL A O 1
ATOM 729 N N . THR A 1 93 ? 5.357 1.675 -14.053 1.00 92.00 93 THR A N 1
ATOM 730 C CA . THR A 1 93 ? 4.338 2.706 -13.812 1.00 92.00 93 THR A CA 1
ATOM 731 C C . THR A 1 93 ? 3.235 2.214 -12.868 1.00 92.00 93 THR A C 1
ATOM 733 O O . THR A 1 93 ? 3.095 1.017 -12.604 1.00 92.00 93 THR A O 1
ATOM 736 N N . LEU A 1 94 ? 2.414 3.137 -12.349 1.00 89.06 94 LEU A N 1
ATOM 737 C CA . LEU A 1 94 ? 1.278 2.770 -11.498 1.00 89.06 94 LEU A CA 1
ATOM 738 C C . LEU A 1 94 ? 0.288 1.875 -12.255 1.00 89.06 94 LEU A C 1
ATOM 740 O O . LEU A 1 94 ? -0.181 0.887 -11.702 1.00 89.06 94 LEU A O 1
ATOM 744 N N . ALA A 1 95 ? 0.023 2.187 -13.526 1.00 88.94 95 ALA A N 1
ATOM 745 C CA . ALA A 1 95 ? -0.891 1.417 -14.363 1.00 88.94 95 ALA A CA 1
ATOM 746 C C . ALA A 1 95 ? -0.417 -0.036 -14.541 1.00 88.94 95 ALA A C 1
ATOM 748 O O . ALA A 1 95 ? -1.215 -0.966 -14.441 1.00 88.94 95 ALA A O 1
ATOM 749 N N . GLU A 1 96 ? 0.886 -0.248 -14.738 1.00 88.50 96 GLU A N 1
ATOM 750 C CA . GLU A 1 96 ? 1.467 -1.592 -14.841 1.00 88.50 96 GLU A CA 1
ATOM 751 C C . GLU A 1 96 ? 1.413 -2.345 -13.508 1.00 88.50 96 GLU A C 1
ATOM 753 O O . GLU A 1 96 ? 1.070 -3.529 -13.474 1.00 88.50 96 GLU A O 1
ATOM 758 N N . ALA A 1 97 ? 1.682 -1.658 -12.394 1.00 86.94 97 ALA A N 1
ATOM 759 C CA . ALA A 1 97 ? 1.567 -2.243 -11.061 1.00 86.94 97 ALA A CA 1
ATOM 760 C C . ALA A 1 97 ? 0.117 -2.639 -10.721 1.00 86.94 97 ALA A C 1
ATOM 762 O O . ALA A 1 97 ? -0.116 -3.717 -10.169 1.00 86.94 97 ALA A O 1
ATOM 763 N N . GLU A 1 98 ? -0.862 -1.800 -11.069 1.00 86.69 98 GLU A N 1
ATOM 764 C CA . GLU A 1 98 ? -2.288 -2.051 -10.836 1.00 86.69 98 GLU A CA 1
ATOM 765 C C . GLU A 1 98 ? -2.846 -3.168 -11.717 1.00 86.69 98 GLU A C 1
ATOM 767 O O . GLU A 1 98 ? -3.676 -3.952 -11.245 1.00 86.69 98 GLU A O 1
ATOM 772 N N . ALA A 1 99 ? -2.383 -3.267 -12.965 1.00 87.62 99 ALA A N 1
ATOM 773 C CA . ALA A 1 99 ? -2.784 -4.318 -13.893 1.00 87.62 99 ALA A CA 1
ATOM 774 C C . ALA A 1 99 ? -2.189 -5.690 -13.530 1.00 87.62 99 ALA A C 1
ATOM 776 O O . ALA A 1 99 ? -2.704 -6.721 -13.968 1.00 87.62 99 ALA A O 1
ATOM 777 N N . ASN A 1 100 ? -1.125 -5.737 -12.719 1.00 85.44 100 ASN A N 1
ATOM 778 C CA . ASN A 1 100 ?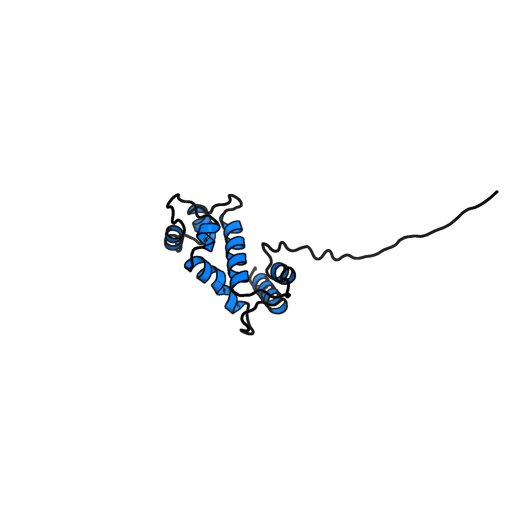 -0.437 -6.985 -12.423 1.00 85.44 100 ASN A CA 1
ATOM 779 C C . ASN A 1 100 ? -1.082 -7.754 -11.247 1.00 85.44 100 ASN A C 1
ATOM 781 O O . ASN A 1 100 ? -1.011 -7.321 -10.089 1.00 85.44 100 ASN A O 1
ATOM 785 N N . PRO A 1 101 ? -1.636 -8.960 -11.482 1.00 85.56 101 PRO A N 1
ATOM 786 C CA . PRO A 1 101 ? -2.317 -9.730 -10.443 1.00 85.56 101 PRO A CA 1
ATOM 787 C C . PRO A 1 101 ? -1.381 -10.180 -9.315 1.00 85.56 101 PRO A C 1
ATOM 789 O O . PRO A 1 101 ? -1.830 -10.326 -8.179 1.00 85.56 101 PRO A O 1
ATOM 792 N N . ARG A 1 102 ? -0.078 -10.364 -9.581 1.00 83.25 102 ARG A N 1
ATOM 793 C CA . ARG A 1 102 ? 0.888 -10.735 -8.537 1.00 83.25 102 ARG A CA 1
ATOM 794 C C . ARG A 1 102 ? 1.114 -9.586 -7.564 1.00 83.25 102 ARG A C 1
ATOM 796 O O . ARG A 1 102 ? 1.122 -9.824 -6.362 1.00 83.25 102 ARG A O 1
ATOM 803 N N . VAL A 1 103 ? 1.242 -8.351 -8.053 1.00 83.19 103 VAL A N 1
ATOM 804 C CA . VAL A 1 103 ? 1.367 -7.175 -7.173 1.00 83.19 103 VAL A CA 1
ATOM 805 C C . VAL A 1 103 ? 0.101 -6.958 -6.363 1.00 83.19 103 VAL A C 1
ATOM 807 O O . VAL A 1 103 ? 0.192 -6.761 -5.153 1.00 83.19 103 VAL A O 1
ATOM 810 N N . ARG A 1 104 ? -1.072 -7.100 -6.987 1.00 84.25 104 ARG A N 1
ATOM 811 C CA . ARG A 1 104 ? -2.349 -7.057 -6.267 1.00 84.25 104 ARG A CA 1
ATOM 812 C C . ARG A 1 104 ? -2.427 -8.119 -5.169 1.00 84.25 104 ARG A C 1
ATOM 814 O O . ARG A 1 104 ? -2.844 -7.805 -4.062 1.00 84.25 104 ARG A O 1
ATOM 821 N N . ALA A 1 105 ? -2.001 -9.352 -5.438 1.00 84.06 105 ALA A N 1
ATOM 822 C CA . ALA A 1 105 ? -2.001 -10.421 -4.439 1.00 84.06 105 ALA A CA 1
ATOM 823 C C . ALA A 1 105 ? -1.021 -10.149 -3.287 1.00 84.06 105 ALA A C 1
ATOM 825 O O . ALA A 1 105 ? -1.357 -10.371 -2.128 1.00 84.06 105 ALA A O 1
ATOM 826 N N . LEU A 1 106 ? 0.170 -9.636 -3.597 1.00 81.75 106 LEU A N 1
ATOM 827 C CA . LEU A 1 106 ? 1.199 -9.333 -2.602 1.00 81.75 106 LEU A CA 1
ATOM 828 C C . LEU A 1 106 ? 0.797 -8.161 -1.701 1.00 81.75 106 LEU A C 1
ATOM 830 O O . LEU A 1 106 ? 0.884 -8.273 -0.484 1.00 81.75 106 LEU A O 1
ATOM 834 N N . LEU A 1 107 ? 0.330 -7.057 -2.287 1.00 83.31 107 LEU A N 1
ATOM 835 C CA . LEU A 1 107 ? -0.045 -5.852 -1.541 1.00 83.31 107 LEU A CA 1
ATOM 836 C C . LEU A 1 107 ? -1.458 -5.926 -0.953 1.00 83.31 107 LEU A C 1
ATOM 838 O O . LEU A 1 107 ? -1.762 -5.222 0.006 1.00 83.31 107 LEU A O 1
ATOM 842 N N . GLY A 1 108 ? -2.313 -6.795 -1.485 1.00 82.94 108 GLY A N 1
ATOM 843 C CA . GLY A 1 108 ? -3.584 -7.166 -0.870 1.00 82.94 108 GLY A CA 1
ATOM 844 C C . GLY A 1 108 ? -3.444 -8.242 0.213 1.00 82.94 108 GLY A C 1
ATOM 845 O O . GLY A 1 108 ? -4.423 -8.522 0.896 1.00 82.94 108 GLY A O 1
ATOM 846 N N . GLY A 1 109 ? -2.263 -8.851 0.385 1.00 79.56 109 GLY A N 1
ATOM 847 C CA . GLY A 1 109 ? -2.044 -9.968 1.312 1.00 79.56 109 GLY A CA 1
ATOM 848 C C . GLY A 1 109 ? -2.291 -9.608 2.778 1.00 79.56 109 GLY A C 1
ATOM 849 O O . GLY A 1 109 ? -2.876 -10.399 3.509 1.00 79.56 109 GLY A O 1
ATOM 850 N N . ASN A 1 110 ? -1.951 -8.382 3.179 1.00 84.19 110 ASN A N 1
ATOM 851 C CA . ASN A 1 110 ? -2.194 -7.882 4.535 1.00 84.19 110 ASN A CA 1
ATOM 852 C C . ASN A 1 110 ? -3.669 -7.622 4.846 1.00 84.19 110 ASN A C 1
ATOM 854 O O . ASN A 1 110 ? -3.992 -7.355 5.997 1.00 84.19 110 ASN A O 1
ATOM 858 N N . PHE A 1 111 ? -4.562 -7.681 3.853 1.00 90.88 111 PHE A N 1
ATOM 859 C CA . PHE A 1 111 ? -5.989 -7.468 4.075 1.00 90.88 111 PHE A CA 1
ATOM 860 C C . PHE A 1 111 ? -6.529 -8.410 5.153 1.00 90.88 111 PHE A C 1
ATOM 862 O O . PHE A 1 111 ? -7.167 -7.951 6.088 1.00 90.88 111 PHE A O 1
ATOM 869 N N . ASN A 1 112 ? -6.195 -9.700 5.069 1.00 89.38 112 ASN A N 1
ATOM 870 C CA . ASN A 1 112 ? -6.673 -10.708 6.016 1.00 89.38 112 ASN A CA 1
ATOM 871 C C . ASN A 1 112 ? -6.125 -10.501 7.442 1.00 89.38 112 ASN A C 1
ATOM 873 O O . ASN A 1 112 ? -6.721 -10.987 8.394 1.00 89.38 112 ASN A O 1
ATOM 877 N N . ASP A 1 113 ? -4.986 -9.814 7.593 1.00 90.00 113 ASP A N 1
ATOM 878 C CA . ASP A 1 113 ? -4.432 -9.478 8.912 1.00 90.00 113 ASP A CA 1
ATOM 879 C C . ASP A 1 113 ? -5.175 -8.295 9.558 1.00 90.00 113 ASP A C 1
ATOM 881 O O . ASP A 1 113 ? -5.101 -8.099 10.776 1.00 90.00 113 ASP A O 1
ATOM 885 N N . ILE A 1 114 ? -5.817 -7.465 8.729 1.00 92.94 114 ILE A N 1
ATOM 886 C CA . ILE A 1 114 ? -6.562 -6.271 9.135 1.00 92.94 114 ILE A CA 1
ATOM 887 C C . ILE A 1 114 ? -8.029 -6.629 9.382 1.00 92.94 114 ILE A C 1
ATOM 889 O O . ILE A 1 114 ? -8.549 -6.259 10.427 1.00 92.94 114 ILE A O 1
ATOM 893 N N . ASP A 1 115 ? -8.650 -7.343 8.440 1.00 94.44 115 ASP A N 1
ATOM 894 C CA . ASP A 1 115 ? -10.009 -7.893 8.510 1.00 94.44 115 ASP A CA 1
ATOM 895 C C . ASP A 1 115 ? -10.025 -9.079 9.489 1.00 94.44 115 ASP A C 1
ATOM 897 O O . ASP A 1 115 ? -9.886 -10.250 9.120 1.00 94.44 115 ASP A O 1
ATOM 901 N N . THR A 1 116 ? -10.091 -8.740 10.773 1.00 94.25 116 THR A N 1
ATOM 902 C CA . THR A 1 116 ? -10.011 -9.678 11.897 1.00 94.25 116 THR A CA 1
ATOM 903 C C . THR A 1 116 ? -11.314 -10.421 12.135 1.00 94.25 116 THR A C 1
ATOM 905 O O . THR A 1 116 ? -11.287 -11.522 12.690 1.00 94.25 116 THR A O 1
ATOM 908 N N . ASN A 1 117 ? -12.445 -9.823 11.754 1.00 93.88 117 ASN A N 1
ATOM 909 C CA . ASN A 1 117 ? -13.754 -10.457 11.862 1.00 93.88 117 ASN A CA 1
ATOM 910 C C . ASN A 1 117 ? -14.107 -11.297 10.612 1.00 93.88 117 ASN A C 1
ATOM 912 O O . ASN A 1 117 ? -15.065 -12.071 10.660 1.00 93.88 117 ASN A O 1
ATOM 916 N N . HIS A 1 118 ? -13.299 -11.200 9.550 1.00 94.00 118 HIS A N 1
ATOM 917 C CA . HIS A 1 118 ? -13.432 -11.912 8.281 1.00 94.00 118 HIS A CA 1
ATOM 918 C C . HIS A 1 118 ? -14.750 -11.627 7.551 1.00 94.00 118 HIS A C 1
ATOM 920 O O . HIS A 1 118 ? -15.312 -12.514 6.897 1.00 94.00 118 HIS A O 1
ATOM 926 N N . ASP A 1 119 ? -15.251 -10.396 7.656 1.00 94.19 119 ASP A N 1
ATOM 927 C CA . ASP A 1 119 ? -16.479 -9.971 6.983 1.00 94.19 119 ASP A CA 1
ATOM 928 C C . ASP A 1 119 ? -16.246 -9.484 5.538 1.00 94.19 119 ASP A C 1
ATOM 930 O O . ASP A 1 119 ? -17.204 -9.258 4.787 1.00 94.19 119 ASP A O 1
ATOM 934 N N . GLY A 1 120 ? -14.979 -9.398 5.112 1.00 93.12 120 GLY A N 1
ATOM 935 C CA . GLY A 1 120 ? -14.580 -8.975 3.771 1.00 93.12 120 GLY A CA 1
ATOM 936 C C . GLY A 1 120 ? -14.457 -7.459 3.603 1.00 93.12 120 GLY A C 1
ATOM 937 O O . GLY A 1 120 ? -14.209 -6.989 2.480 1.00 93.12 120 GLY A O 1
ATOM 938 N N . TRP A 1 121 ? -14.578 -6.703 4.692 1.00 95.31 121 TRP A N 1
ATOM 939 C CA . TRP A 1 121 ? -14.415 -5.259 4.760 1.00 95.31 121 TRP A CA 1
ATOM 940 C C . TRP A 1 121 ? -13.371 -4.898 5.814 1.00 95.31 121 TRP A C 1
ATOM 942 O O . TRP A 1 121 ? -13.021 -5.690 6.671 1.00 95.31 121 TRP A O 1
ATOM 952 N N . ILE A 1 122 ? -12.824 -3.692 5.705 1.00 94.75 122 ILE A N 1
ATOM 953 C CA . ILE A 1 122 ? -12.031 -3.085 6.771 1.00 94.75 122 ILE A CA 1
ATOM 954 C C . ILE A 1 122 ? -12.829 -1.910 7.298 1.00 94.75 122 ILE A C 1
ATOM 956 O O . ILE A 1 122 ? -13.081 -0.952 6.555 1.00 94.75 122 ILE A O 1
ATOM 960 N N . ASP A 1 123 ? -13.188 -1.974 8.572 1.00 95.62 123 ASP A N 1
ATOM 961 C CA . ASP A 1 123 ? -13.851 -0.879 9.266 1.00 95.62 123 ASP A CA 1
ATOM 962 C C . ASP A 1 123 ? -12.863 0.029 10.024 1.00 95.62 123 ASP A C 1
ATOM 964 O O . ASP A 1 123 ? -11.636 -0.137 10.012 1.00 95.62 123 ASP A O 1
ATOM 968 N N . ARG A 1 124 ? -13.404 1.055 10.691 1.00 93.81 124 ARG A N 1
ATOM 969 C CA . ARG A 1 124 ? -12.604 2.014 11.461 1.00 93.81 124 ARG A CA 1
ATOM 970 C C . ARG A 1 124 ? -11.891 1.366 12.652 1.00 93.81 124 ARG A C 1
ATOM 972 O O . ARG A 1 124 ? -10.783 1.794 12.989 1.00 93.81 124 ARG A O 1
ATOM 979 N N . GLN A 1 125 ? -12.519 0.399 13.316 1.00 94.38 125 GLN A N 1
ATOM 980 C CA . GLN A 1 125 ? -11.965 -0.264 14.499 1.00 94.38 125 GLN A CA 1
ATOM 981 C C . GLN A 1 125 ? -10.771 -1.132 14.098 1.00 94.38 125 GLN A C 1
ATOM 983 O O . GLN A 1 125 ? -9.696 -1.005 14.686 1.00 94.38 125 GLN A O 1
ATOM 988 N N . GLU A 1 126 ? -10.924 -1.913 13.034 1.00 94.62 126 GLU A N 1
ATOM 989 C CA . GLU A 1 126 ? -9.885 -2.765 12.459 1.00 94.62 126 GLU A CA 1
ATOM 990 C C . GLU A 1 126 ? -8.714 -1.954 11.908 1.00 94.62 126 GLU A C 1
ATOM 992 O O . GLU A 1 126 ? -7.552 -2.216 12.239 1.00 94.62 126 GLU A O 1
ATOM 997 N N . ALA A 1 127 ? -9.006 -0.888 11.156 1.00 92.50 127 ALA A N 1
ATOM 998 C CA . ALA A 1 127 ? -7.988 0.039 10.678 1.00 92.50 127 ALA A CA 1
ATOM 999 C C . ALA A 1 127 ? -7.189 0.663 11.836 1.00 92.50 127 ALA A C 1
ATOM 1001 O O . ALA A 1 127 ? -5.959 0.757 11.769 1.00 92.50 127 ALA A O 1
ATOM 1002 N N . THR A 1 128 ? -7.871 1.065 12.915 1.00 91.75 128 THR A N 1
ATOM 1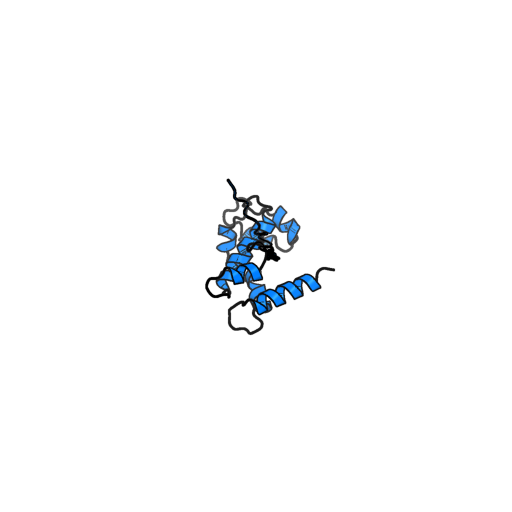003 C CA . THR A 1 128 ? -7.230 1.663 14.097 1.00 91.75 128 THR A CA 1
ATOM 1004 C C . THR A 1 128 ? -6.364 0.643 14.830 1.00 91.75 128 THR A C 1
ATOM 1006 O O . THR A 1 128 ? -5.212 0.935 15.156 1.00 91.75 128 THR A O 1
ATOM 1009 N N . ALA A 1 129 ? -6.880 -0.569 15.045 1.00 91.44 129 ALA A N 1
ATOM 1010 C CA . ALA A 1 129 ? -6.148 -1.652 15.693 1.00 91.44 129 ALA A CA 1
ATOM 1011 C C . ALA A 1 129 ? -4.889 -2.036 14.901 1.00 91.44 129 ALA A C 1
ATOM 1013 O O . ALA A 1 129 ? -3.819 -2.224 15.484 1.00 91.44 129 ALA A O 1
ATOM 1014 N N . TYR A 1 130 ? -4.984 -2.092 13.571 1.00 89.81 130 TYR A N 1
ATOM 1015 C CA . TYR A 1 130 ? -3.840 -2.363 12.705 1.00 89.81 130 TYR A CA 1
ATOM 1016 C C . TYR A 1 130 ? -2.766 -1.269 12.790 1.00 89.81 130 TYR A C 1
ATOM 1018 O O . TYR A 1 130 ? -1.575 -1.576 12.894 1.00 89.81 130 TYR A O 1
ATOM 1026 N N . LEU A 1 131 ? -3.158 0.011 12.797 1.00 85.88 131 LEU A N 1
ATOM 1027 C CA . LEU A 1 131 ? -2.205 1.112 12.974 1.00 85.88 131 LEU A CA 1
ATOM 1028 C C . LEU A 1 131 ? -1.533 1.079 14.350 1.00 85.88 131 LEU A C 1
ATOM 1030 O O . LEU A 1 131 ? -0.315 1.242 14.421 1.00 85.88 131 LEU A O 1
ATOM 1034 N N . ALA A 1 132 ? -2.294 0.819 15.416 1.00 86.94 132 ALA A N 1
ATOM 1035 C CA . ALA A 1 132 ? -1.755 0.693 16.769 1.00 86.94 132 ALA A CA 1
ATOM 1036 C C . ALA A 1 132 ? -0.744 -0.461 16.867 1.00 86.94 132 ALA A C 1
ATOM 1038 O O . ALA A 1 132 ? 0.351 -0.274 17.400 1.00 86.94 132 ALA A O 1
ATOM 1039 N N . LYS A 1 133 ? -1.058 -1.622 16.268 1.00 85.12 133 LYS A N 1
ATOM 1040 C CA . LYS A 1 133 ? -0.107 -2.738 16.141 1.00 85.12 133 LYS A CA 1
ATOM 1041 C C . LYS A 1 133 ? 1.171 -2.282 15.436 1.00 85.12 133 LYS A C 1
ATOM 1043 O O . LYS A 1 133 ? 2.254 -2.473 15.972 1.00 85.12 133 LYS A O 1
ATOM 1048 N N . ARG A 1 134 ? 1.078 -1.624 14.276 1.00 80.88 134 ARG A N 1
ATOM 1049 C CA . ARG A 1 134 ? 2.266 -1.163 13.530 1.00 80.88 134 ARG A CA 1
ATOM 1050 C C . ARG A 1 134 ? 3.132 -0.166 14.306 1.00 80.88 134 ARG A C 1
ATOM 1052 O O . ARG A 1 134 ? 4.352 -0.231 14.196 1.00 80.88 134 ARG A O 1
ATOM 1059 N N . GLN A 1 135 ? 2.523 0.732 15.077 1.00 75.69 135 GLN A N 1
ATOM 1060 C CA . GLN A 1 135 ? 3.252 1.685 15.920 1.00 75.69 135 GLN A CA 1
ATOM 1061 C C . GLN A 1 135 ? 3.974 0.986 17.078 1.00 75.69 135 GLN A C 1
ATOM 1063 O O . GLN A 1 135 ? 5.119 1.321 17.355 1.00 75.69 135 GLN A O 1
ATOM 1068 N N . ALA A 1 136 ? 3.359 -0.032 17.689 1.00 73.44 136 ALA A N 1
ATOM 1069 C CA . ALA A 1 136 ? 3.974 -0.807 18.769 1.00 73.44 136 ALA A CA 1
ATOM 1070 C C . ALA A 1 136 ? 5.209 -1.622 18.327 1.00 73.44 136 ALA A C 1
ATOM 1072 O O . ALA A 1 136 ? 6.047 -1.958 19.157 1.00 73.44 136 ALA A O 1
ATOM 1073 N N . TYR A 1 137 ? 5.334 -1.926 17.030 1.00 57.22 137 TYR A N 1
ATOM 1074 C CA . TYR A 1 137 ? 6.484 -2.634 16.448 1.00 57.22 137 TYR A CA 1
ATOM 1075 C C . TYR A 1 137 ? 7.585 -1.706 15.906 1.00 57.22 137 TYR A C 1
ATOM 1077 O O . TYR A 1 137 ? 8.539 -2.193 15.302 1.00 57.22 137 TYR A O 1
ATOM 1085 N N . THR A 1 138 ? 7.473 -0.388 16.100 1.00 49.41 138 THR A N 1
ATOM 1086 C CA . THR A 1 138 ? 8.545 0.561 15.764 1.00 49.41 138 THR A CA 1
ATOM 1087 C C . THR A 1 138 ? 9.299 0.891 17.063 1.00 49.41 138 THR A C 1
ATOM 1089 O O . THR A 1 138 ? 8.741 1.635 17.869 1.00 49.41 138 THR A O 1
ATOM 1092 N N . PRO A 1 139 ? 10.473 0.282 17.334 1.00 42.91 139 PRO A N 1
ATOM 1093 C CA . PRO A 1 139 ? 11.253 0.552 18.545 1.00 42.91 139 PRO A CA 1
ATOM 1094 C C . PRO A 1 139 ? 11.816 1.977 18.589 1.00 42.91 139 PRO A C 1
ATOM 1096 O O . PRO A 1 139 ? 12.044 2.564 17.504 1.00 42.91 139 P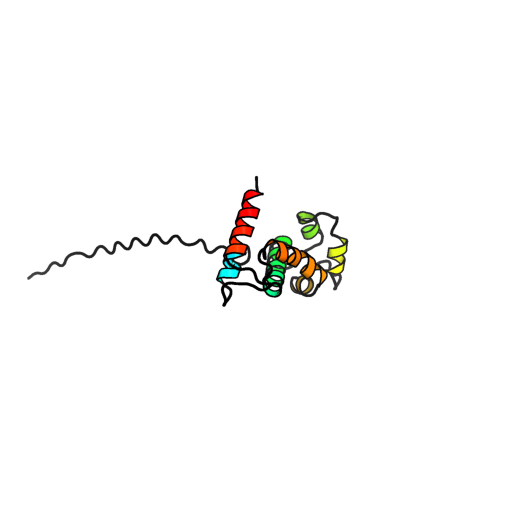RO A O 1
#